Protein AF-A0A7S1TR08-F1 (afdb_monomer_lite)

Radius of gyration: 14.78 Å; chains: 1; bounding box: 33×28×39 Å

Structure (mmCIF, N/CA/C/O backbone):
data_AF-A0A7S1TR08-F1
#
_entry.id   AF-A0A7S1TR08-F1
#
loop_
_atom_site.group_PDB
_atom_site.id
_atom_site.type_symbol
_atom_site.label_atom_id
_atom_site.label_alt_id
_atom_site.label_comp_id
_atom_site.label_asym_id
_atom_site.label_entity_id
_atom_site.label_seq_id
_atom_site.pdbx_PDB_ins_code
_atom_site.Cartn_x
_atom_site.Cartn_y
_atom_site.Cartn_z
_atom_site.occupancy
_atom_site.B_iso_or_equiv
_atom_site.auth_seq_id
_atom_site.auth_comp_id
_atom_site.auth_asym_id
_atom_site.auth_atom_id
_atom_site.pdbx_PDB_model_num
ATOM 1 N N . GLY A 1 1 ? 1.581 9.665 18.193 1.00 30.38 1 GLY A N 1
ATOM 2 C CA . GLY A 1 1 ? 1.356 8.959 16.922 1.00 30.38 1 GLY A CA 1
ATOM 3 C C . GLY A 1 1 ? 2.117 7.663 16.991 1.00 30.38 1 GLY A C 1
ATOM 4 O O . GLY A 1 1 ? 3.306 7.713 17.269 1.00 30.38 1 GLY A O 1
ATOM 5 N N . GLY A 1 2 ? 1.433 6.528 16.864 1.00 30.41 2 GLY A N 1
ATOM 6 C CA . GLY A 1 2 ? 2.099 5.229 16.783 1.00 30.41 2 GLY A CA 1
ATOM 7 C C . GLY A 1 2 ? 2.650 5.045 15.376 1.00 30.41 2 GLY A C 1
ATOM 8 O O . GLY A 1 2 ? 1.919 5.237 14.407 1.00 30.41 2 GLY A O 1
ATOM 9 N N . VAL A 1 3 ? 3.934 4.728 15.264 1.00 36.19 3 VAL A N 1
ATOM 10 C CA . VAL A 1 3 ? 4.513 4.256 14.006 1.00 36.19 3 VAL A CA 1
ATOM 11 C C . VAL A 1 3 ? 4.078 2.802 13.859 1.00 36.19 3 VAL A C 1
ATOM 13 O O . VAL A 1 3 ? 4.454 1.971 14.681 1.00 36.19 3 VAL A O 1
ATOM 16 N N . VAL A 1 4 ? 3.268 2.491 12.845 1.00 42.75 4 VAL A N 1
ATOM 17 C CA . VAL A 1 4 ? 3.066 1.098 12.422 1.00 42.75 4 VAL A CA 1
ATOM 18 C C . VAL A 1 4 ? 4.308 0.723 11.621 1.00 42.75 4 VAL A C 1
ATOM 20 O O . VAL A 1 4 ? 4.406 1.008 10.431 1.00 42.75 4 VAL A O 1
ATOM 23 N N . GLY A 1 5 ? 5.316 0.216 12.325 1.00 46.94 5 GLY A N 1
ATOM 24 C CA . GLY A 1 5 ? 6.513 -0.352 11.722 1.00 46.94 5 GLY A CA 1
ATOM 25 C C . GLY A 1 5 ? 6.286 -1.831 11.456 1.00 46.94 5 GLY A C 1
ATOM 26 O O . GLY A 1 5 ? 5.708 -2.527 12.288 1.00 46.94 5 GLY A O 1
ATOM 27 N N . VAL A 1 6 ? 6.758 -2.322 10.313 1.00 53.38 6 VAL A N 1
ATOM 28 C CA . VAL A 1 6 ? 6.880 -3.765 10.114 1.00 53.38 6 VAL A CA 1
ATOM 29 C C . VAL A 1 6 ? 7.855 -4.293 11.166 1.00 53.38 6 VAL A C 1
ATOM 31 O O . VAL A 1 6 ? 8.961 -3.762 11.286 1.00 53.38 6 VAL A O 1
ATOM 34 N N . SER A 1 7 ? 7.457 -5.302 11.946 1.00 53.59 7 SER A N 1
ATOM 35 C CA . SER A 1 7 ? 8.355 -5.876 12.949 1.00 53.59 7 SER A CA 1
ATOM 36 C C . SER A 1 7 ? 9.585 -6.493 12.277 1.00 53.59 7 SER A C 1
ATOM 38 O O . SER A 1 7 ? 9.507 -7.065 11.186 1.00 53.59 7 SER A O 1
ATOM 40 N N . GLU A 1 8 ? 10.737 -6.394 12.936 1.00 55.00 8 GLU A N 1
ATOM 41 C CA . GLU A 1 8 ? 11.998 -6.946 12.429 1.00 55.00 8 GLU A CA 1
ATOM 42 C C . GLU A 1 8 ? 11.898 -8.458 12.170 1.00 55.00 8 GLU A C 1
ATOM 44 O O . GLU A 1 8 ? 12.449 -8.969 11.203 1.00 55.00 8 GLU A O 1
ATOM 49 N N . GLU A 1 9 ? 11.077 -9.157 12.952 1.00 59.41 9 GLU A N 1
ATOM 50 C CA . GLU A 1 9 ? 10.738 -10.568 12.762 1.00 59.41 9 GLU A CA 1
ATOM 51 C C . GLU A 1 9 ? 10.038 -10.837 11.416 1.00 59.41 9 GLU A C 1
ATOM 53 O O . GLU A 1 9 ? 10.361 -11.797 10.716 1.00 59.41 9 GLU A O 1
ATOM 58 N N . VAL A 1 10 ? 9.112 -9.970 10.997 1.00 56.81 10 VAL A N 1
ATOM 59 C CA . VAL A 1 10 ? 8.424 -10.096 9.703 1.00 56.81 10 VAL A CA 1
ATOM 60 C C . VAL A 1 10 ? 9.388 -9.826 8.543 1.00 56.81 10 VAL A C 1
ATOM 62 O O . VAL A 1 10 ? 9.324 -10.531 7.532 1.00 56.81 10 VAL A O 1
ATOM 65 N N . ILE A 1 11 ? 10.325 -8.884 8.708 1.00 59.69 11 ILE A N 1
ATOM 66 C CA . ILE A 1 11 ? 11.425 -8.642 7.757 1.00 59.69 11 ILE A CA 1
ATOM 67 C C . ILE A 1 11 ? 12.321 -9.886 7.649 1.00 59.69 11 ILE A C 1
ATOM 69 O O . ILE A 1 11 ? 12.546 -10.396 6.550 1.00 59.69 11 ILE A O 1
ATOM 73 N N . GLN A 1 12 ? 12.787 -10.408 8.783 1.00 60.34 12 GLN A N 1
ATOM 74 C CA . GLN A 1 12 ? 13.739 -11.520 8.851 1.00 60.34 12 GLN A CA 1
ATOM 75 C C . GLN A 1 12 ? 13.128 -12.868 8.439 1.00 60.34 12 GLN A C 1
ATOM 77 O O . GLN A 1 12 ? 13.831 -13.725 7.913 1.00 60.34 12 GLN A O 1
ATOM 82 N N . SER A 1 13 ? 11.814 -13.054 8.603 1.00 68.31 13 SER A N 1
ATOM 83 C CA . SER A 1 13 ? 11.115 -14.291 8.221 1.00 68.31 13 SER A CA 1
ATOM 84 C C . SER A 1 13 ? 11.011 -14.526 6.707 1.00 68.31 13 SER A C 1
ATOM 86 O O . SER A 1 13 ? 10.530 -15.576 6.283 1.00 68.31 13 SER A O 1
ATOM 88 N N . GLY A 1 14 ? 11.370 -13.541 5.874 1.00 73.69 14 GLY A N 1
ATOM 89 C CA . GLY A 1 14 ? 11.192 -13.604 4.419 1.00 73.69 14 GLY A CA 1
ATOM 90 C C . GLY A 1 14 ? 9.728 -13.542 3.958 1.00 73.69 14 GLY A C 1
ATOM 91 O O . GLY A 1 14 ? 9.461 -13.545 2.756 1.00 73.69 14 GLY A O 1
ATOM 92 N N . ARG A 1 15 ? 8.765 -13.431 4.883 1.00 76.94 15 ARG A N 1
ATOM 93 C CA . ARG A 1 15 ? 7.327 -13.420 4.580 1.00 76.94 15 ARG A CA 1
ATOM 94 C C . ARG A 1 15 ? 6.923 -12.227 3.717 1.00 76.94 15 ARG A C 1
ATOM 96 O O . ARG A 1 15 ? 6.150 -12.398 2.781 1.00 76.94 15 ARG A O 1
ATOM 103 N N . MET A 1 16 ? 7.518 -11.056 3.952 1.00 74.06 16 MET A N 1
ATOM 104 C CA . MET A 1 16 ? 7.323 -9.899 3.071 1.00 74.06 16 MET A CA 1
ATOM 105 C C . MET A 1 16 ? 7.827 -10.129 1.651 1.00 74.06 16 MET A C 1
ATOM 107 O O . MET A 1 16 ? 7.174 -9.711 0.700 1.00 74.06 16 MET A O 1
ATOM 111 N N . ARG A 1 17 ? 8.965 -10.816 1.489 1.00 78.12 17 ARG A N 1
ATOM 112 C CA . ARG A 1 17 ? 9.488 -11.154 0.161 1.00 78.12 17 ARG A CA 1
ATOM 113 C C . ARG A 1 17 ? 8.518 -12.074 -0.575 1.00 78.12 17 ARG A C 1
ATOM 115 O O . ARG A 1 17 ? 8.253 -11.850 -1.750 1.00 78.12 17 ARG A O 1
ATOM 122 N N . GLN A 1 18 ? 7.959 -13.065 0.118 1.00 80.62 18 GLN A N 1
ATOM 123 C CA . GLN A 1 18 ? 6.963 -13.965 -0.460 1.00 80.62 18 GLN A CA 1
ATOM 124 C C . GLN A 1 18 ? 5.687 -13.213 -0.868 1.00 80.62 18 GLN A C 1
ATOM 126 O O . GLN A 1 18 ? 5.263 -13.319 -2.015 1.00 80.62 18 GLN A O 1
ATOM 131 N N . TRP A 1 19 ? 5.137 -12.381 0.022 1.00 81.56 19 TRP A N 1
ATOM 132 C CA . TRP A 1 19 ? 3.980 -11.528 -0.267 1.00 81.56 19 TRP A CA 1
ATOM 133 C C . TRP A 1 19 ? 4.201 -10.611 -1.470 1.00 81.56 19 TRP A C 1
ATOM 135 O O . TRP A 1 19 ? 3.336 -10.509 -2.339 1.00 81.56 19 TRP A O 1
ATOM 145 N N . PHE A 1 20 ? 5.379 -9.993 -1.563 1.00 77.56 20 PHE A N 1
ATOM 146 C CA . PHE A 1 20 ? 5.752 -9.178 -2.713 1.00 77.56 20 PHE A CA 1
ATOM 147 C C . PHE A 1 20 ? 5.786 -9.999 -4.008 1.00 77.56 20 PHE A C 1
ATOM 149 O O . PHE A 1 20 ? 5.160 -9.609 -4.992 1.00 77.56 20 PHE A O 1
ATOM 156 N N . ILE A 1 21 ? 6.465 -11.152 -4.009 1.00 79.94 21 ILE A N 1
ATOM 157 C CA . ILE A 1 21 ? 6.554 -12.035 -5.183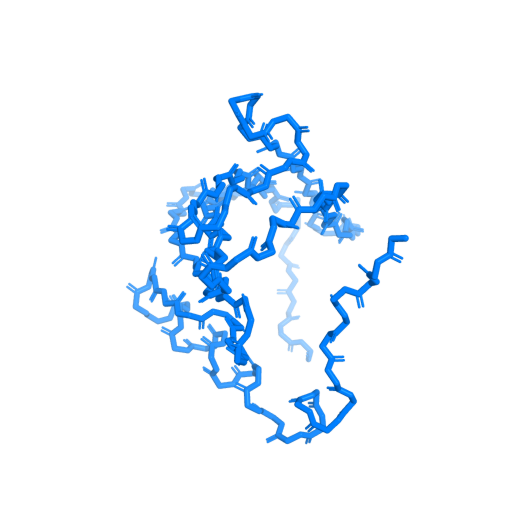 1.00 79.94 21 ILE A CA 1
ATOM 158 C C . ILE A 1 21 ? 5.158 -12.465 -5.648 1.00 79.94 21 ILE A C 1
ATOM 160 O O . ILE A 1 21 ? 4.869 -12.424 -6.846 1.00 79.94 21 ILE A O 1
ATOM 164 N N . ASP A 1 22 ? 4.289 -12.853 -4.718 1.00 84.81 22 ASP A N 1
ATOM 165 C CA . ASP A 1 22 ? 2.929 -13.289 -5.030 1.00 84.81 22 ASP A CA 1
ATOM 166 C C . ASP A 1 22 ? 2.091 -12.133 -5.590 1.00 84.81 22 ASP A C 1
ATOM 168 O O . ASP A 1 22 ? 1.427 -12.291 -6.618 1.00 84.81 22 ASP A O 1
ATOM 172 N N . ALA A 1 23 ? 2.193 -10.941 -4.992 1.00 82.06 23 ALA A N 1
ATOM 173 C CA . ALA A 1 23 ? 1.505 -9.746 -5.466 1.00 82.06 23 ALA A CA 1
ATOM 174 C C . ALA A 1 23 ? 1.985 -9.293 -6.855 1.00 82.06 23 ALA A C 1
ATOM 176 O O . ALA A 1 23 ? 1.180 -8.793 -7.645 1.00 82.06 23 ALA A O 1
ATOM 177 N N . VAL A 1 24 ? 3.277 -9.449 -7.168 1.00 76.94 24 VAL A N 1
ATOM 178 C CA . VAL A 1 24 ? 3.850 -9.169 -8.498 1.00 76.94 24 VAL A CA 1
ATOM 179 C C . VAL A 1 24 ? 3.335 -10.163 -9.525 1.00 76.94 24 VAL A C 1
ATOM 181 O O . VAL A 1 24 ? 2.805 -9.746 -10.554 1.00 76.94 24 VAL A O 1
ATOM 184 N N . LYS A 1 25 ? 3.403 -11.465 -9.231 1.00 82.00 25 LYS A N 1
ATOM 185 C CA . LYS A 1 25 ? 2.925 -12.516 -10.142 1.00 82.00 25 LYS A CA 1
ATOM 186 C C . LYS A 1 25 ? 1.438 -12.388 -10.462 1.00 82.00 25 LYS A C 1
ATOM 188 O O . LYS A 1 25 ? 1.043 -12.589 -11.606 1.00 82.00 25 LYS A O 1
ATOM 193 N N . ALA A 1 26 ? 0.618 -12.059 -9.467 1.00 85.12 26 ALA A N 1
ATOM 194 C CA . ALA A 1 26 ? -0.826 -11.932 -9.637 1.00 85.12 26 ALA A CA 1
ATOM 195 C C . ALA A 1 26 ? -1.274 -10.536 -10.116 1.00 85.12 26 ALA A C 1
ATOM 197 O O . ALA A 1 26 ? -2.453 -10.339 -10.410 1.00 85.12 26 ALA A O 1
ATOM 198 N N . GLY A 1 27 ? -0.376 -9.543 -10.154 1.00 82.56 27 GLY A N 1
ATOM 199 C CA . GLY A 1 27 ? -0.725 -8.136 -10.397 1.00 82.56 27 GLY A CA 1
ATOM 200 C C . GLY A 1 27 ? -1.547 -7.489 -9.269 1.00 82.56 27 GLY A C 1
ATOM 201 O O . GLY A 1 27 ? -1.924 -6.317 -9.354 1.00 82.56 27 GLY A O 1
ATOM 202 N N . THR A 1 28 ? -1.832 -8.226 -8.195 1.00 90.88 28 THR A N 1
ATOM 203 C CA . THR A 1 28 ? -2.477 -7.746 -6.975 1.00 90.88 28 THR A CA 1
ATOM 204 C C . THR A 1 28 ? -2.194 -8.696 -5.813 1.00 90.88 28 THR A C 1
ATOM 206 O O . THR A 1 28 ? -1.995 -9.886 -6.028 1.00 90.88 28 THR A O 1
ATOM 209 N N . GLY A 1 29 ? -2.194 -8.198 -4.580 1.00 89.69 29 GLY A N 1
ATOM 210 C CA . GLY A 1 29 ? -2.045 -9.043 -3.398 1.00 89.69 29 GLY A CA 1
ATOM 211 C C . GLY A 1 29 ? -1.823 -8.247 -2.121 1.00 89.69 29 GLY A C 1
ATOM 212 O O . GLY A 1 29 ? -1.657 -7.028 -2.155 1.00 89.69 29 GLY A O 1
ATOM 213 N N . THR A 1 30 ? -1.822 -8.942 -0.990 1.00 89.69 30 THR A N 1
ATOM 214 C CA . THR A 1 30 ? -1.421 -8.374 0.300 1.00 89.69 30 THR A CA 1
ATOM 215 C C . THR A 1 30 ? 0.092 -8.178 0.308 1.00 89.69 30 THR A C 1
ATOM 217 O O . THR A 1 30 ? 0.825 -9.114 0.017 1.00 89.69 30 THR A O 1
ATOM 220 N N . LEU A 1 31 ? 0.554 -6.970 0.632 1.00 86.69 31 LEU A N 1
ATOM 221 C CA . LEU A 1 31 ? 1.971 -6.665 0.861 1.00 86.69 31 LEU A CA 1
ATOM 222 C C . LEU A 1 31 ? 2.340 -6.736 2.344 1.00 86.69 31 LEU A C 1
ATOM 224 O O . LEU A 1 31 ? 3.489 -7.003 2.687 1.00 86.69 31 LEU A O 1
ATOM 228 N N . TYR A 1 32 ? 1.368 -6.472 3.214 1.00 87.69 32 TYR A N 1
ATOM 229 C CA . TYR A 1 32 ? 1.524 -6.499 4.660 1.00 87.69 32 TYR A CA 1
ATOM 230 C C . TYR A 1 32 ? 0.171 -6.734 5.320 1.00 87.69 32 TYR A C 1
ATOM 232 O O . TYR A 1 32 ? -0.829 -6.158 4.893 1.00 87.69 32 TYR A O 1
ATOM 240 N N . GLU A 1 33 ? 0.138 -7.531 6.378 1.00 88.56 33 GLU A N 1
ATOM 241 C CA . GLU A 1 33 ? -1.033 -7.663 7.236 1.00 88.56 33 GLU A CA 1
ATOM 242 C C . GLU A 1 33 ? -0.596 -8.022 8.655 1.00 88.56 33 GLU A C 1
ATOM 244 O O . GLU A 1 33 ? 0.202 -8.941 8.856 1.00 88.56 33 GLU A O 1
ATOM 249 N N . ASP A 1 34 ? -1.131 -7.291 9.628 1.00 84.94 34 ASP A N 1
ATOM 250 C CA . ASP A 1 34 ? -1.075 -7.627 11.047 1.00 84.94 34 ASP A CA 1
ATOM 251 C C . ASP A 1 34 ? -2.487 -7.578 11.668 1.00 84.94 34 ASP A C 1
ATOM 253 O O . ASP A 1 34 ? -3.492 -7.500 10.964 1.00 84.94 34 ASP A O 1
ATOM 257 N N . GLY A 1 35 ? -2.591 -7.643 12.999 1.00 86.00 35 GLY A N 1
ATOM 258 C CA . GLY A 1 35 ? -3.880 -7.588 13.702 1.00 86.00 35 GLY A CA 1
ATOM 259 C C . GLY A 1 35 ? -4.623 -6.242 13.623 1.00 86.00 35 GLY A C 1
ATOM 260 O O . GLY A 1 35 ? -5.780 -6.169 14.036 1.00 86.00 35 GLY A O 1
ATOM 261 N N . HIS A 1 36 ? -3.993 -5.185 13.108 1.00 88.00 36 HIS A N 1
ATOM 262 C CA . HIS A 1 36 ? -4.488 -3.807 13.119 1.00 88.00 36 HIS A CA 1
ATOM 263 C C . HIS A 1 36 ? -4.573 -3.177 11.723 1.00 88.00 36 HIS A C 1
ATOM 265 O O . HIS A 1 36 ? -5.460 -2.358 11.480 1.00 88.00 36 HIS A O 1
ATOM 271 N N . VAL A 1 37 ? -3.687 -3.536 10.796 1.00 89.56 37 VAL A N 1
ATOM 272 C CA . VAL A 1 37 ? -3.559 -2.929 9.471 1.00 89.56 37 VAL A CA 1
ATOM 273 C C . VAL A 1 37 ? -3.315 -4.002 8.418 1.00 89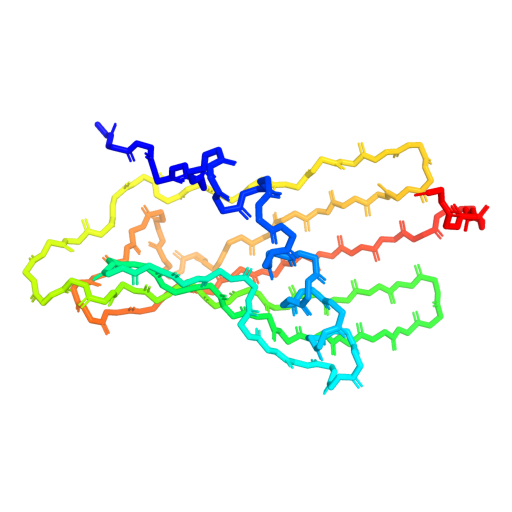.56 37 VAL A C 1
ATOM 275 O O . VAL A 1 37 ? -2.474 -4.879 8.588 1.00 89.56 37 VAL A O 1
ATOM 278 N N . ALA A 1 38 ? -3.996 -3.875 7.280 1.00 91.69 38 ALA A N 1
ATOM 279 C CA . ALA A 1 38 ? -3.654 -4.600 6.061 1.00 91.69 38 ALA A CA 1
ATOM 280 C C . ALA A 1 38 ? -3.317 -3.614 4.940 1.00 91.69 38 ALA A C 1
ATOM 282 O O . ALA A 1 38 ? -4.036 -2.638 4.723 1.00 91.69 38 ALA A O 1
ATOM 283 N N . VAL A 1 39 ? -2.244 -3.886 4.205 1.00 91.31 39 VAL A N 1
ATOM 284 C CA . VAL A 1 39 ? -1.837 -3.148 3.010 1.00 91.31 39 VAL A CA 1
ATOM 285 C C . VAL A 1 39 ? -1.911 -4.091 1.825 1.00 91.31 39 VAL A C 1
ATOM 287 O O . VAL A 1 39 ? -1.199 -5.093 1.763 1.00 91.31 39 VAL A O 1
ATOM 290 N N . LEU A 1 40 ? -2.763 -3.754 0.865 1.00 92.50 40 LEU A N 1
ATOM 291 C CA . LEU A 1 40 ? -2.895 -4.482 -0.388 1.00 92.50 40 LEU A CA 1
ATOM 292 C C . LEU A 1 40 ? -2.366 -3.628 -1.530 1.00 92.50 40 LEU A C 1
ATOM 294 O O . LEU A 1 40 ? -2.532 -2.410 -1.526 1.00 92.50 40 LEU A O 1
ATOM 298 N N . ALA A 1 41 ? -1.775 -4.270 -2.526 1.00 91.12 41 ALA A N 1
ATOM 299 C CA . ALA A 1 41 ? -1.365 -3.636 -3.760 1.00 91.12 41 ALA A CA 1
ATOM 300 C C . ALA A 1 41 ? -2.173 -4.155 -4.945 1.00 91.12 41 ALA A 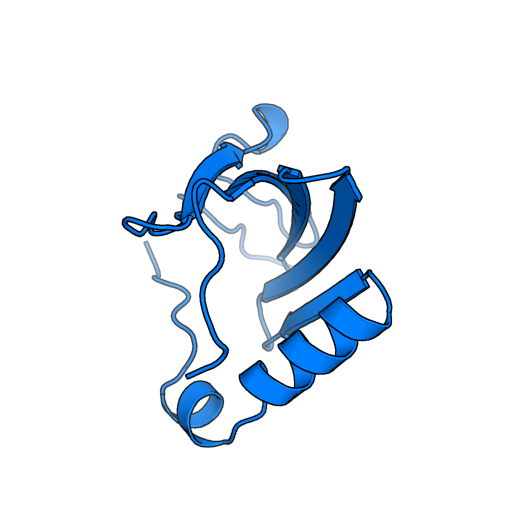C 1
ATOM 302 O O . ALA A 1 41 ? -2.541 -5.329 -5.020 1.00 91.12 41 ALA A O 1
ATOM 303 N N . LYS A 1 42 ? -2.402 -3.273 -5.912 1.00 91.62 42 LYS A N 1
ATOM 304 C CA . LYS A 1 42 ? -2.801 -3.616 -7.275 1.00 91.62 42 LYS A CA 1
ATOM 305 C C . LYS A 1 42 ? -1.920 -2.837 -8.233 1.00 91.62 42 LYS A C 1
ATOM 307 O O . LYS A 1 42 ? -1.786 -1.628 -8.083 1.00 91.62 42 LYS A O 1
ATOM 312 N N . GLN A 1 43 ? -1.338 -3.513 -9.207 1.00 88.94 43 GLN A N 1
ATOM 313 C CA . GLN A 1 43 ? -0.299 -2.946 -10.059 1.00 88.94 43 GLN A CA 1
ATOM 314 C C . GLN A 1 43 ? -0.709 -3.020 -11.524 1.00 88.94 43 GLN A C 1
ATOM 316 O O . GLN A 1 43 ? -1.367 -3.963 -11.961 1.00 88.94 43 GLN A O 1
ATOM 321 N N . ALA A 1 44 ? -0.314 -2.003 -12.276 1.00 87.75 44 ALA A N 1
ATOM 322 C CA . ALA A 1 44 ? -0.423 -1.960 -13.721 1.00 87.75 44 ALA A CA 1
ATOM 323 C C . ALA A 1 44 ? 0.890 -1.427 -14.293 1.00 87.75 44 ALA A C 1
ATOM 325 O O . ALA A 1 44 ? 1.442 -0.456 -13.777 1.00 87.75 44 ALA A O 1
ATOM 326 N N . PHE A 1 45 ? 1.367 -2.055 -15.363 1.00 87.38 45 PHE A N 1
ATOM 327 C CA . PHE A 1 45 ? 2.627 -1.719 -16.019 1.00 87.38 45 PHE A CA 1
ATOM 328 C C . PHE A 1 45 ? 2.354 -1.288 -17.458 1.00 87.38 45 PHE A C 1
ATOM 330 O O . PHE A 1 45 ? 1.538 -1.898 -18.150 1.00 87.38 45 PHE A O 1
ATOM 337 N N . GLN A 1 46 ? 3.043 -0.246 -17.914 1.00 89.12 46 GLN A N 1
ATOM 338 C CA . GLN A 1 46 ? 3.000 0.221 -19.293 1.00 89.12 46 GLN A CA 1
ATOM 339 C C . GLN A 1 46 ? 4.372 0.768 -19.692 1.00 89.12 46 GLN A C 1
ATOM 341 O O . GLN A 1 46 ? 4.784 1.834 -19.238 1.00 89.12 46 GLN A O 1
ATOM 346 N N . ALA A 1 47 ? 5.060 0.053 -20.588 1.00 89.12 47 ALA A N 1
ATOM 347 C CA . ALA A 1 47 ? 6.424 0.375 -21.006 1.00 89.12 47 ALA A CA 1
ATOM 348 C C . ALA A 1 47 ? 7.356 0.565 -19.790 1.00 89.12 47 ALA A C 1
ATOM 350 O O . ALA A 1 47 ? 7.464 -0.330 -18.960 1.00 89.12 47 ALA A O 1
ATOM 351 N N . HIS A 1 48 ? 8.001 1.726 -19.673 1.00 88.38 48 HIS A N 1
ATOM 352 C CA . HIS A 1 48 ? 8.908 2.077 -18.578 1.00 88.38 48 HIS A CA 1
ATOM 353 C C . HIS A 1 48 ? 8.185 2.682 -17.359 1.00 88.38 48 HIS A C 1
ATOM 355 O O . HIS A 1 48 ? 8.829 3.254 -16.484 1.00 88.38 48 HIS A O 1
ATOM 361 N N . LYS A 1 49 ? 6.849 2.598 -17.293 1.00 89.69 49 LYS A N 1
ATOM 362 C CA . LYS A 1 49 ? 6.041 3.160 -16.203 1.00 89.69 49 LYS A CA 1
ATOM 363 C C . LYS A 1 49 ? 5.247 2.076 -15.490 1.00 89.69 49 LYS A C 1
ATOM 365 O O . LYS A 1 49 ? 4.722 1.158 -16.122 1.00 89.69 49 LYS A O 1
ATOM 370 N N . ALA A 1 50 ? 5.100 2.218 -14.179 1.00 89.06 50 ALA A N 1
ATOM 371 C CA . ALA A 1 50 ? 4.170 1.428 -13.387 1.00 89.06 50 ALA A CA 1
ATOM 372 C C . ALA A 1 50 ? 3.281 2.334 -12.535 1.00 89.06 50 ALA A C 1
ATOM 374 O O . ALA A 1 50 ? 3.687 3.397 -12.069 1.00 89.06 50 ALA A O 1
ATOM 375 N N . GLN A 1 51 ? 2.050 1.890 -12.317 1.00 91.12 51 GLN A N 1
ATOM 376 C CA . GLN A 1 51 ? 1.138 2.479 -11.354 1.00 91.12 51 GLN A CA 1
ATOM 377 C C . GLN A 1 51 ? 0.762 1.411 -10.333 1.00 91.12 51 GLN A C 1
ATOM 379 O O . GLN A 1 51 ? 0.146 0.402 -10.680 1.00 91.12 51 GLN A O 1
ATOM 384 N N . ILE A 1 52 ? 1.083 1.664 -9.069 1.00 90.50 52 ILE A N 1
ATOM 385 C CA . ILE A 1 52 ? 0.751 0.791 -7.947 1.00 90.50 52 ILE A CA 1
ATOM 386 C C . ILE A 1 52 ? -0.318 1.490 -7.109 1.00 90.50 52 ILE A C 1
ATOM 388 O O . ILE A 1 52 ? -0.104 2.568 -6.565 1.00 90.50 52 ILE A O 1
ATOM 392 N N . MET A 1 53 ? -1.493 0.886 -7.015 1.00 92.62 53 MET A N 1
ATOM 393 C CA . MET A 1 53 ? -2.533 1.274 -6.072 1.00 92.62 53 MET A CA 1
ATOM 394 C C . MET A 1 53 ? -2.270 0.560 -4.752 1.00 92.62 53 MET A C 1
ATOM 396 O O . MET A 1 53 ? -2.296 -0.668 -4.715 1.00 92.62 53 MET A O 1
ATOM 400 N N . LEU A 1 54 ? -2.046 1.311 -3.685 1.00 92.25 54 LEU A N 1
ATOM 401 C CA . LEU A 1 54 ? -1.982 0.809 -2.321 1.00 92.25 54 LEU A CA 1
ATOM 402 C C . LEU A 1 54 ? -3.329 1.045 -1.642 1.00 92.25 54 LEU A C 1
ATOM 404 O O . LEU A 1 54 ? -3.841 2.164 -1.633 1.00 92.25 54 LEU A O 1
ATOM 408 N N . LEU A 1 55 ? -3.891 -0.006 -1.057 1.00 93.06 55 LEU A N 1
ATOM 409 C CA . LEU A 1 55 ? -5.080 0.052 -0.223 1.00 93.06 55 LEU A CA 1
ATOM 410 C C . LEU A 1 55 ? -4.674 -0.228 1.221 1.00 93.06 55 LEU A C 1
ATOM 412 O O . LEU A 1 55 ? -4.306 -1.354 1.551 1.00 93.06 55 LEU A O 1
ATOM 416 N N . VAL A 1 56 ? -4.758 0.790 2.073 1.00 92.94 56 VAL A N 1
ATOM 417 C CA . VAL A 1 56 ? -4.485 0.676 3.508 1.00 92.94 56 VAL A CA 1
ATOM 418 C C . VAL A 1 56 ? -5.807 0.501 4.232 1.00 92.94 56 VAL A C 1
ATOM 420 O O . VAL A 1 56 ? -6.635 1.411 4.254 1.00 92.94 56 VAL A O 1
ATOM 423 N N . ARG A 1 57 ? -6.020 -0.673 4.816 1.00 94.25 57 ARG A N 1
ATOM 424 C CA . ARG A 1 57 ? -7.223 -1.020 5.569 1.00 94.25 57 ARG A CA 1
ATOM 425 C C . ARG A 1 57 ? -6.922 -0.972 7.054 1.00 94.25 57 ARG A C 1
ATOM 427 O O . ARG A 1 57 ? -5.967 -1.592 7.512 1.00 94.25 57 ARG A O 1
ATOM 434 N N . ASN A 1 58 ? -7.774 -0.279 7.795 1.00 94.44 58 ASN A N 1
ATOM 435 C CA . ASN A 1 58 ? -7.770 -0.337 9.244 1.00 94.44 58 ASN A CA 1
ATOM 436 C C . ASN A 1 58 ? -8.617 -1.531 9.695 1.00 94.44 58 ASN A C 1
ATOM 438 O O . ASN A 1 58 ? -9.822 -1.575 9.442 1.00 94.44 58 ASN A O 1
ATOM 442 N N . LEU A 1 59 ? -7.991 -2.512 10.332 1.00 94.62 59 LEU A N 1
ATOM 443 C CA . LEU A 1 59 ? -8.664 -3.694 10.863 1.00 94.62 59 LEU A CA 1
ATOM 444 C C . LEU A 1 59 ? -9.184 -3.471 12.287 1.00 94.62 59 LEU A C 1
ATOM 446 O O . LEU A 1 59 ? -10.034 -4.238 12.740 1.00 94.62 59 LEU A O 1
ATOM 450 N N . ASP A 1 60 ? -8.746 -2.410 12.967 1.00 93.62 60 ASP A N 1
ATOM 451 C CA . ASP A 1 60 ? -9.224 -2.062 14.300 1.00 93.62 60 ASP A CA 1
ATOM 452 C C . ASP A 1 60 ? -10.703 -1.604 14.240 1.00 93.62 60 ASP A C 1
ATOM 454 O O . ASP A 1 60 ? -11.072 -0.758 13.409 1.00 93.62 60 ASP A O 1
ATOM 458 N N . PRO A 1 61 ? -11.592 -2.177 15.078 1.00 93.94 61 PRO A N 1
ATOM 459 C CA . PRO A 1 61 ? -12.999 -1.794 15.131 1.00 93.94 61 PRO A CA 1
ATOM 460 C C . PRO A 1 61 ? -13.269 -0.465 15.850 1.00 93.94 61 PRO A C 1
ATOM 462 O O . PRO A 1 61 ? -14.344 0.098 15.660 1.00 93.94 61 PRO A O 1
ATOM 465 N N . ALA A 1 62 ? -12.342 0.028 16.670 1.00 92.81 62 ALA A N 1
ATOM 466 C CA . ALA A 1 62 ? -12.552 1.172 17.553 1.00 92.81 62 ALA A CA 1
ATOM 467 C C . ALA A 1 62 ? -11.586 2.332 17.274 1.00 92.81 62 ALA A C 1
ATOM 469 O O . ALA A 1 62 ? -11.984 3.498 17.335 1.00 92.81 62 ALA A O 1
ATOM 470 N N . THR A 1 63 ? -10.331 2.037 16.943 1.00 91.62 63 THR A N 1
ATOM 471 C CA . THR A 1 63 ? -9.271 3.047 16.866 1.00 91.62 63 THR A CA 1
ATOM 472 C C . THR A 1 63 ? -9.031 3.485 15.422 1.00 91.62 63 THR A C 1
ATOM 474 O O . THR A 1 63 ? -8.711 2.650 14.579 1.00 91.62 63 THR A O 1
ATOM 477 N N . PRO A 1 64 ? -9.150 4.782 15.079 1.00 91.69 64 PRO A N 1
ATOM 478 C CA . PRO A 1 64 ? -8.751 5.265 13.763 1.00 91.69 64 PRO A CA 1
ATOM 479 C C . PRO A 1 64 ? -7.224 5.298 13.619 1.00 91.69 64 PRO A C 1
ATOM 481 O O . PRO A 1 64 ? -6.510 5.679 14.548 1.00 91.69 64 PRO A O 1
ATOM 484 N N . ILE A 1 65 ? -6.731 5.039 12.410 1.00 90.88 65 ILE A N 1
ATOM 485 C CA . ILE A 1 65 ? -5.357 5.396 12.038 1.00 90.88 65 ILE A CA 1
ATOM 486 C C . ILE A 1 65 ? -5.326 6.910 11.837 1.00 90.88 65 ILE A C 1
ATOM 488 O O . ILE A 1 65 ? -6.167 7.463 11.128 1.00 90.88 65 ILE A O 1
ATOM 492 N N . THR A 1 66 ? -4.367 7.589 12.457 1.00 90.12 66 THR A N 1
ATOM 493 C CA . THR A 1 66 ? -4.168 9.040 12.331 1.00 90.12 66 THR A CA 1
ATOM 494 C C . THR A 1 66 ? -2.735 9.326 11.915 1.00 90.12 66 THR A C 1
ATOM 496 O O . THR A 1 66 ? -1.828 8.580 12.279 1.00 90.12 66 THR A O 1
ATOM 499 N N . ASN A 1 67 ? -2.528 10.420 11.180 1.00 87.62 67 ASN A N 1
ATOM 500 C CA . ASN A 1 67 ? -1.234 10.784 10.596 1.00 87.62 67 ASN A CA 1
ATOM 501 C C . ASN A 1 67 ? -0.677 9.695 9.662 1.00 87.62 67 ASN A C 1
ATOM 503 O O . ASN A 1 67 ? 0.521 9.420 9.667 1.00 87.62 67 ASN A O 1
ATOM 507 N N . LEU A 1 68 ? -1.554 9.058 8.877 1.00 86.88 68 LEU A N 1
ATOM 508 C CA . LEU A 1 68 ? -1.152 8.137 7.822 1.00 86.88 68 LEU A CA 1
ATOM 509 C C . LEU A 1 68 ? -0.232 8.877 6.850 1.00 86.88 68 LEU A C 1
ATOM 511 O O . LEU A 1 68 ? -0.658 9.808 6.165 1.00 86.88 68 LEU A O 1
ATOM 515 N N . ASN A 1 69 ? 1.011 8.420 6.787 1.00 86.12 69 ASN A N 1
ATOM 516 C CA . ASN A 1 69 ? 2.007 8.881 5.842 1.00 86.12 69 ASN A CA 1
ATOM 517 C C . ASN A 1 69 ? 2.514 7.677 5.052 1.00 86.12 69 ASN A C 1
ATOM 519 O O . ASN A 1 69 ? 2.820 6.638 5.634 1.00 86.12 69 ASN A O 1
ATOM 523 N N . ILE A 1 70 ? 2.588 7.820 3.734 1.00 84.94 70 ILE A N 1
ATOM 524 C CA . ILE A 1 70 ? 3.086 6.784 2.835 1.00 84.94 70 ILE A CA 1
ATOM 525 C C . ILE A 1 70 ? 4.219 7.411 2.045 1.00 84.94 70 ILE A C 1
ATOM 527 O O . ILE A 1 70 ? 4.029 8.410 1.353 1.00 84.94 70 ILE A O 1
ATOM 531 N N . THR A 1 71 ? 5.397 6.818 2.162 1.00 83.81 71 THR A N 1
ATOM 532 C CA . THR A 1 71 ? 6.603 7.263 1.476 1.00 83.81 71 THR A CA 1
ATOM 533 C C . THR A 1 71 ? 7.120 6.138 0.591 1.00 83.81 71 THR A C 1
ATOM 535 O O . THR A 1 71 ? 6.973 4.958 0.904 1.00 83.81 71 THR A O 1
ATOM 538 N N . ALA A 1 72 ? 7.714 6.512 -0.536 1.00 81.31 72 ALA A N 1
ATOM 539 C CA . ALA A 1 72 ? 8.447 5.608 -1.408 1.00 81.31 72 ALA A CA 1
ATOM 540 C C . ALA A 1 72 ? 9.813 6.241 -1.672 1.00 81.31 72 ALA A C 1
ATOM 542 O O . ALA A 1 72 ? 9.892 7.435 -1.963 1.00 81.31 72 ALA A O 1
ATOM 543 N N . ALA A 1 73 ? 10.879 5.464 -1.508 1.00 79.81 73 ALA A N 1
ATOM 544 C CA . ALA A 1 73 ? 12.244 5.952 -1.647 1.00 79.81 73 ALA A CA 1
ATOM 545 C C . ALA A 1 73 ? 12.719 5.792 -3.093 1.00 79.81 73 ALA A C 1
ATOM 547 O O . ALA A 1 73 ? 13.012 4.677 -3.511 1.00 79.81 73 ALA A O 1
ATOM 548 N N . SER A 1 74 ? 12.783 6.886 -3.852 1.00 81.62 74 SER A N 1
ATOM 549 C CA . SER A 1 74 ? 13.360 6.868 -5.202 1.00 81.62 74 SER A CA 1
ATOM 550 C C . SER A 1 74 ? 14.837 6.466 -5.168 1.00 81.62 74 SER A C 1
ATOM 552 O O . SER A 1 74 ? 15.566 6.853 -4.252 1.00 81.62 74 SER A O 1
ATOM 554 N N . THR A 1 75 ? 15.279 5.738 -6.189 1.00 81.19 75 THR A N 1
ATOM 555 C CA . THR A 1 75 ? 16.698 5.447 -6.450 1.00 81.19 75 THR A CA 1
ATOM 556 C C . THR A 1 75 ? 17.156 6.188 -7.709 1.00 81.19 75 THR A C 1
ATOM 558 O O . THR A 1 75 ? 16.387 6.958 -8.288 1.00 81.19 75 THR A O 1
ATOM 561 N N . ALA A 1 76 ? 18.412 6.000 -8.127 1.00 79.69 76 ALA A N 1
ATOM 562 C CA . ALA A 1 76 ? 18.906 6.587 -9.374 1.00 79.69 76 ALA A CA 1
ATOM 563 C C . ALA A 1 76 ? 18.189 6.003 -10.610 1.00 79.69 76 ALA A C 1
ATOM 565 O O . ALA A 1 76 ? 17.991 6.699 -11.600 1.00 79.69 76 ALA A O 1
ATOM 566 N N . GLU A 1 77 ? 17.755 4.746 -10.521 1.00 82.75 77 GLU A N 1
ATOM 567 C CA . GLU A 1 77 ? 17.151 3.960 -11.600 1.00 82.75 77 GLU A CA 1
ATOM 568 C C . GLU A 1 77 ? 15.613 4.022 -11.584 1.00 82.75 77 GLU A C 1
ATOM 570 O O . GLU A 1 77 ? 14.965 3.903 -12.628 1.00 82.75 77 GLU A O 1
ATOM 575 N N . LEU A 1 78 ? 15.023 4.223 -10.399 1.00 82.88 78 LEU A N 1
ATOM 576 C CA . LEU A 1 78 ? 13.581 4.229 -10.163 1.00 82.88 78 LEU A CA 1
ATOM 577 C C . LEU A 1 78 ? 13.123 5.547 -9.540 1.00 82.88 78 LEU A C 1
ATOM 579 O O . LEU A 1 78 ? 13.282 5.786 -8.339 1.00 82.88 78 LEU A O 1
ATOM 583 N N . ALA A 1 79 ? 12.455 6.373 -10.342 1.00 85.56 79 ALA A N 1
ATOM 584 C CA . ALA A 1 79 ? 11.757 7.545 -9.841 1.00 85.56 79 ALA A CA 1
ATOM 585 C C . ALA A 1 79 ? 10.374 7.132 -9.321 1.00 85.56 79 ALA A C 1
ATOM 587 O O . ALA A 1 79 ? 9.550 6.604 -10.070 1.00 85.56 79 ALA A O 1
ATOM 588 N N . MET A 1 80 ? 10.105 7.384 -8.038 1.00 85.44 80 MET A N 1
ATOM 589 C CA . MET A 1 80 ? 8.820 7.080 -7.412 1.00 85.44 80 MET A CA 1
ATOM 590 C C . MET A 1 80 ? 8.139 8.340 -6.884 1.00 85.44 80 MET A C 1
ATOM 592 O O . MET A 1 80 ? 8.748 9.175 -6.218 1.00 85.44 80 M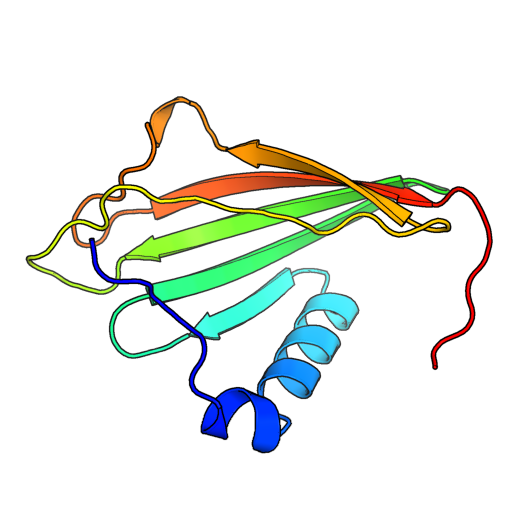ET A O 1
ATOM 596 N N . GLN A 1 81 ? 6.841 8.454 -7.148 1.00 88.38 81 GLN A N 1
ATOM 597 C CA . GLN A 1 81 ? 5.990 9.509 -6.613 1.00 88.38 81 GLN A CA 1
ATOM 598 C C . GLN A 1 81 ? 4.774 8.893 -5.929 1.00 88.38 81 GLN A C 1
ATOM 600 O O . GLN A 1 81 ? 4.029 8.131 -6.542 1.00 88.38 81 GLN A O 1
ATOM 605 N N . VAL A 1 82 ? 4.536 9.263 -4.672 1.00 86.62 82 VAL A N 1
ATOM 606 C CA . VAL A 1 82 ? 3.352 8.835 -3.918 1.00 86.62 82 VAL A CA 1
ATOM 607 C C . VAL A 1 82 ? 2.297 9.936 -3.934 1.00 86.62 82 VAL A C 1
ATOM 609 O O . VAL A 1 82 ? 2.588 11.101 -3.677 1.00 86.62 82 VAL A O 1
ATOM 612 N N . GLN A 1 83 ? 1.056 9.553 -4.207 1.00 88.62 83 GLN A N 1
ATOM 613 C CA . GLN A 1 83 ? -0.124 10.404 -4.151 1.00 88.62 83 GLN A CA 1
ATOM 614 C C . GLN A 1 83 ? -1.157 9.729 -3.251 1.00 88.62 83 GLN A C 1
ATOM 616 O O . GLN A 1 83 ? -1.783 8.742 -3.640 1.00 88.62 83 GLN A O 1
ATOM 621 N N . LEU A 1 84 ? -1.321 10.233 -2.030 1.00 85.44 84 LEU A N 1
ATOM 622 C CA . LEU A 1 84 ? -2.394 9.790 -1.142 1.00 85.44 84 LEU A CA 1
ATOM 623 C C . LEU A 1 84 ? -3.726 10.368 -1.632 1.00 85.44 84 LEU A C 1
ATOM 625 O O . LEU A 1 84 ? -3.784 11.539 -2.008 1.00 85.44 84 LEU A O 1
ATOM 629 N N . ASP A 1 85 ? -4.793 9.570 -1.603 1.00 84.62 85 ASP A N 1
ATOM 630 C CA . ASP A 1 85 ? -6.137 10.057 -1.904 1.00 84.62 85 ASP A CA 1
ATOM 631 C C . ASP A 1 85 ? -6.497 11.189 -0.921 1.00 84.62 85 ASP A C 1
ATOM 633 O O . ASP A 1 85 ? -6.489 10.949 0.297 1.00 84.62 85 ASP A O 1
ATOM 637 N N . PRO A 1 86 ? -6.819 12.405 -1.413 1.00 77.38 86 PRO A N 1
ATOM 638 C CA . PRO A 1 86 ? -7.184 13.542 -0.574 1.00 77.38 86 PRO A CA 1
ATOM 639 C C . PRO A 1 86 ? -8.331 13.244 0.391 1.00 77.38 86 PRO A C 1
ATOM 641 O O . PRO A 1 86 ? -8.357 13.810 1.483 1.00 77.38 86 PRO A O 1
ATOM 644 N N . ALA A 1 87 ? -9.244 12.333 0.031 1.00 76.31 87 ALA A N 1
ATOM 645 C CA . ALA A 1 87 ? -10.348 11.913 0.891 1.00 76.31 87 ALA A CA 1
ATOM 646 C C . ALA A 1 87 ? -9.866 11.242 2.186 1.00 76.31 87 ALA A C 1
ATOM 648 O O . ALA A 1 87 ? -10.556 11.280 3.203 1.00 76.31 87 ALA A O 1
ATOM 649 N N . SER A 1 88 ? -8.662 10.667 2.168 1.00 74.94 88 SER A N 1
ATOM 650 C CA . SER A 1 88 ? -8.055 10.043 3.340 1.00 74.94 88 SER A CA 1
ATOM 651 C C . SER A 1 88 ? -7.606 11.088 4.363 1.00 74.94 88 SER A C 1
ATOM 653 O O . SER A 1 88 ? -7.585 10.785 5.544 1.00 74.94 88 SER A O 1
ATOM 655 N N . GLN A 1 89 ? -7.220 12.307 3.956 1.00 77.12 89 GLN A N 1
ATOM 656 C CA . GLN A 1 89 ? -6.702 13.370 4.845 1.00 77.12 89 GLN A CA 1
ATOM 657 C C . GLN A 1 89 ? -5.677 12.888 5.904 1.00 77.12 89 GLN A C 1
ATOM 659 O O . GLN A 1 89 ? -5.648 13.383 7.030 1.00 77.12 89 GLN A O 1
ATOM 664 N N . GLY A 1 90 ? -4.857 11.877 5.586 1.00 81.12 90 GLY A N 1
ATOM 665 C CA . GLY A 1 90 ? -3.934 11.269 6.556 1.00 81.12 90 GLY A CA 1
ATOM 666 C C . GLY A 1 90 ? -4.624 10.520 7.710 1.00 81.12 90 GLY A C 1
ATOM 667 O O . GLY A 1 90 ? -4.038 10.341 8.776 1.00 81.12 90 GLY A O 1
ATOM 668 N N . ARG A 1 91 ? -5.871 10.080 7.537 1.00 88.62 91 ARG A N 1
ATOM 669 C CA . ARG A 1 91 ? -6.676 9.354 8.521 1.00 88.62 91 ARG A CA 1
ATOM 670 C C . ARG A 1 91 ? -7.380 8.162 7.870 1.00 88.62 91 ARG A C 1
ATOM 672 O O . ARG A 1 91 ? -7.865 8.236 6.749 1.00 88.62 91 ARG A O 1
ATOM 679 N N . VAL A 1 92 ? -7.503 7.067 8.613 1.00 91.75 92 VAL A N 1
ATOM 680 C CA . VAL A 1 92 ? -8.349 5.928 8.235 1.00 91.75 92 VAL A CA 1
ATOM 681 C C . VAL A 1 92 ? -9.319 5.657 9.373 1.00 91.75 92 VAL A C 1
ATOM 683 O O . VAL A 1 92 ? -8.902 5.416 10.507 1.00 91.75 92 VAL A O 1
ATOM 686 N N . ALA A 1 93 ? -10.621 5.725 9.093 1.00 93.12 93 ALA A N 1
ATOM 687 C CA . ALA A 1 93 ? -11.655 5.406 10.076 1.00 93.12 93 ALA A CA 1
ATOM 688 C C . ALA A 1 93 ? -11.509 3.957 10.593 1.00 93.12 93 ALA A C 1
ATOM 690 O O . ALA A 1 93 ? -10.890 3.133 9.912 1.00 93.12 93 ALA A O 1
ATOM 691 N N . PRO A 1 94 ? -12.063 3.611 11.768 1.00 94.25 94 PRO A N 1
ATOM 692 C CA . PRO A 1 94 ? -12.175 2.214 12.190 1.00 94.25 94 PRO A CA 1
ATOM 693 C C . PRO A 1 94 ? -12.906 1.394 11.125 1.00 94.25 94 PRO A C 1
ATOM 695 O O . PRO A 1 94 ? -13.894 1.868 10.561 1.00 94.25 94 PRO A O 1
ATOM 698 N N . ARG A 1 95 ? -12.391 0.204 10.793 1.00 94.38 95 ARG A N 1
ATOM 699 C CA . ARG A 1 95 ? -12.851 -0.619 9.646 1.00 94.38 95 ARG A CA 1
ATOM 700 C C . ARG A 1 95 ? -12.842 0.083 8.278 1.00 94.38 95 ARG A C 1
ATOM 702 O O . ARG A 1 95 ? -13.386 -0.448 7.311 1.00 94.38 95 ARG A O 1
ATOM 709 N N . GLY A 1 96 ? -12.234 1.262 8.186 1.00 93.12 96 GLY A N 1
ATOM 710 C CA . GLY A 1 96 ? -12.149 2.058 6.971 1.00 93.12 96 GLY A CA 1
ATOM 711 C C . GLY A 1 96 ? -10.977 1.660 6.082 1.00 93.12 96 GLY A C 1
ATOM 712 O O . GLY A 1 96 ? -10.145 0.816 6.428 1.00 93.12 96 GLY A O 1
ATOM 713 N N . GLN A 1 97 ? -10.893 2.323 4.932 1.00 93.62 97 GLN A N 1
ATOM 714 C CA . GLN A 1 97 ? -9.781 2.177 4.003 1.00 93.62 97 GLN A CA 1
ATOM 715 C C . GLN A 1 97 ? -9.336 3.530 3.450 1.00 93.62 97 GLN A C 1
ATOM 717 O O . GLN A 1 97 ? -10.163 4.417 3.240 1.00 93.62 97 GLN A O 1
ATOM 722 N N . ALA A 1 98 ? -8.041 3.655 3.185 1.00 92.81 98 ALA A N 1
ATOM 723 C CA . ALA A 1 98 ? -7.441 4.744 2.429 1.00 92.81 98 ALA A CA 1
ATOM 724 C C . ALA A 1 98 ? -6.756 4.188 1.181 1.00 92.81 98 ALA A C 1
ATOM 726 O O . ALA A 1 98 ? -6.269 3.055 1.178 1.00 92.81 98 ALA A O 1
ATOM 727 N N . GLN A 1 99 ? -6.719 4.994 0.126 1.00 92.44 99 GLN A N 1
ATOM 728 C CA . GLN A 1 99 ? -6.038 4.657 -1.118 1.00 92.44 99 GLN A CA 1
ATOM 729 C C . GLN A 1 99 ? -4.842 5.576 -1.318 1.00 92.44 99 GLN A C 1
ATOM 731 O O . GLN A 1 99 ? -4.911 6.774 -1.053 1.00 92.44 99 GLN A O 1
ATOM 736 N N . ALA A 1 100 ? -3.752 5.019 -1.823 1.00 91.06 100 ALA A N 1
ATOM 737 C CA . ALA A 1 100 ? -2.638 5.784 -2.349 1.00 91.06 100 ALA A CA 1
ATOM 738 C C . ALA A 1 100 ? -2.229 5.231 -3.704 1.00 91.06 100 ALA A C 1
ATOM 740 O O . ALA A 1 100 ? -2.316 4.035 -3.964 1.00 91.06 100 ALA A O 1
ATOM 741 N N . ARG A 1 101 ? -1.763 6.115 -4.574 1.00 91.62 101 ARG A N 1
ATOM 742 C CA . ARG A 1 101 ? -1.200 5.768 -5.867 1.00 91.62 101 ARG A CA 1
ATOM 743 C C . ARG A 1 101 ? 0.294 6.032 -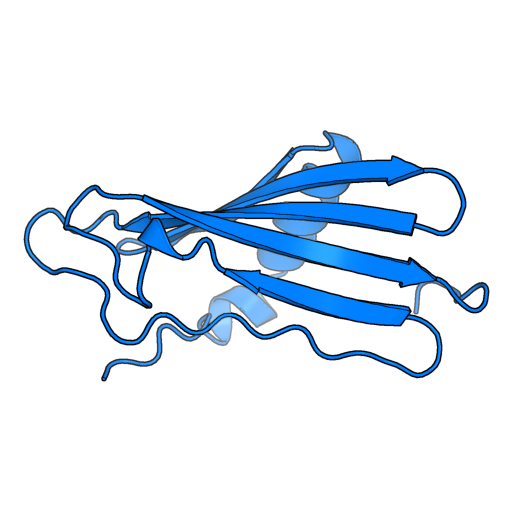5.825 1.00 91.62 101 ARG A C 1
ATOM 745 O O . ARG A 1 101 ? 0.710 7.145 -5.528 1.00 91.62 101 ARG A O 1
ATOM 752 N N . VAL A 1 102 ? 1.089 5.022 -6.137 1.00 90.69 102 VAL A N 1
ATOM 753 C CA . VAL A 1 102 ? 2.523 5.154 -6.377 1.00 90.69 102 VAL A CA 1
ATOM 754 C C . VAL A 1 102 ? 2.733 5.106 -7.882 1.00 90.69 102 VAL A C 1
ATOM 756 O O . VAL A 1 102 ? 2.394 4.119 -8.535 1.00 90.69 102 VAL A O 1
ATOM 759 N N . LEU A 1 103 ? 3.229 6.203 -8.436 1.00 90.31 103 LEU A N 1
ATOM 760 C CA . LEU A 1 103 ? 3.683 6.284 -9.815 1.00 90.31 103 LEU A CA 1
ATOM 761 C C . LEU A 1 103 ? 5.168 5.952 -9.828 1.00 90.31 103 LEU A C 1
ATOM 763 O O . LEU A 1 103 ? 5.930 6.526 -9.052 1.00 90.31 103 LEU A O 1
ATOM 767 N N . VAL A 1 104 ? 5.555 5.020 -10.686 1.00 89.94 104 VAL A N 1
ATOM 768 C CA . VAL A 1 104 ? 6.934 4.567 -10.840 1.00 89.94 104 VAL A CA 1
ATOM 769 C C . VAL A 1 104 ? 7.348 4.803 -12.282 1.00 89.94 104 VAL A C 1
ATOM 771 O O . VAL A 1 104 ? 6.628 4.422 -13.206 1.00 89.94 104 VAL A O 1
ATOM 774 N N . GLU A 1 105 ? 8.509 5.411 -12.469 1.00 90.81 105 GLU A N 1
ATOM 775 C CA . GLU A 1 105 ? 9.148 5.586 -13.765 1.00 90.81 105 GLU A CA 1
ATOM 776 C C . GLU A 1 105 ? 10.551 4.979 -13.713 1.00 90.81 105 GLU A C 1
ATOM 778 O O . GLU A 1 105 ? 11.354 5.305 -12.839 1.00 90.81 105 GLU A O 1
ATOM 783 N N . CYS A 1 106 ? 10.809 4.050 -14.626 1.00 86.62 106 CYS A N 1
ATOM 784 C CA . CYS A 1 106 ? 12.080 3.360 -14.771 1.00 86.62 106 CYS A CA 1
ATOM 785 C C . CYS A 1 106 ? 12.935 4.130 -15.780 1.00 86.62 106 CYS A C 1
ATOM 787 O O . CYS A 1 106 ? 12.589 4.192 -16.962 1.00 86.62 106 CYS A O 1
ATOM 789 N N . GLY A 1 107 ? 14.008 4.759 -15.299 1.00 80.19 107 GLY A N 1
ATOM 790 C CA . GLY A 1 107 ? 14.916 5.548 -16.133 1.00 80.19 107 GLY A CA 1
ATOM 791 C C . GLY A 1 107 ? 15.957 4.689 -16.846 1.00 80.19 107 GLY A C 1
ATOM 792 O O . GLY A 1 107 ? 16.294 4.952 -17.998 1.00 80.19 107 GLY A O 1
ATOM 793 N N . GLU A 1 108 ? 16.422 3.631 -16.183 1.00 75.44 108 GLU A N 1
ATOM 794 C CA . GLU A 1 108 ? 17.431 2.707 -16.696 1.00 75.44 108 GLU A CA 1
ATOM 795 C C . GLU A 1 108 ? 17.107 1.271 -16.278 1.00 75.44 108 GLU A C 1
ATOM 797 O O . GLU A 1 108 ? 16.468 1.033 -15.254 1.00 75.44 108 GLU A O 1
ATOM 802 N N . ALA A 1 109 ? 17.548 0.295 -17.072 1.00 70.81 109 ALA A N 1
ATOM 803 C CA . ALA A 1 109 ? 17.416 -1.105 -16.697 1.00 70.81 109 ALA A CA 1
ATOM 804 C C . ALA A 1 109 ? 18.309 -1.404 -15.483 1.00 70.81 109 ALA A C 1
ATOM 806 O O . ALA A 1 109 ? 19.516 -1.180 -15.528 1.00 70.81 109 ALA A O 1
ATOM 807 N N . PHE A 1 110 ? 17.723 -1.960 -14.428 1.00 69.25 110 PHE A N 1
ATOM 808 C CA . PHE A 1 110 ? 18.434 -2.427 -13.242 1.00 69.25 110 PHE A CA 1
ATOM 809 C C . PHE A 1 110 ? 18.312 -3.953 -13.144 1.00 69.25 110 PHE A C 1
ATOM 811 O O . PHE A 1 110 ? 17.297 -4.533 -13.534 1.00 69.25 110 PHE A O 1
ATOM 818 N N . ALA A 1 111 ? 19.370 -4.616 -12.677 1.00 57.03 111 ALA A N 1
ATOM 819 C CA . ALA A 1 111 ? 19.361 -6.057 -12.442 1.00 57.03 111 ALA A CA 1
ATOM 820 C C . ALA A 1 111 ? 18.795 -6.366 -11.047 1.00 57.03 111 ALA A C 1
ATOM 822 O O . ALA A 1 111 ? 19.036 -5.607 -10.109 1.00 57.03 111 ALA A O 1
ATOM 823 N N . ASP A 1 112 ?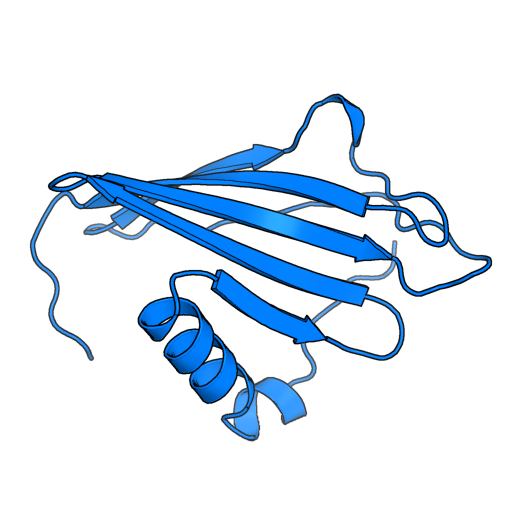 18.086 -7.493 -10.915 1.00 48.44 112 ASP A N 1
ATOM 824 C CA . ASP A 1 112 ? 17.741 -8.084 -9.615 1.00 48.44 112 ASP A CA 1
ATOM 825 C C . ASP A 1 112 ? 19.047 -8.369 -8.850 1.00 48.44 112 ASP A C 1
ATOM 827 O O . ASP A 1 112 ? 19.787 -9.289 -9.210 1.00 48.44 112 ASP A O 1
ATOM 831 N N . THR A 1 113 ? 19.352 -7.575 -7.824 1.00 41.19 113 THR A N 1
ATOM 832 C CA . THR A 1 113 ? 20.358 -7.919 -6.803 1.00 41.19 113 THR A CA 1
ATOM 833 C C . THR A 1 113 ? 19.702 -8.621 -5.628 1.00 41.19 113 THR A C 1
ATOM 835 O O . THR A 1 113 ? 18.714 -8.057 -5.101 1.00 41.19 113 THR A O 1
#

Foldseek 3Di:
DDDPDDDVCCVVVCVLVVQVVVCVVVQKGWNDDDQFWTWIWHWDDDDQKIKIKIKIFGQAQQDKQAQQDDDDDADPQKDKDKAWDVVCVRIADRRGITIMIIMIGGPDDDDDD

Secondary structure (DSSP, 8-state):
----PPPHHHHHTSHHHHHHHHHHHHSEEEEEE-SSEEEEEEEEEETTEEEEEEEEEE--SSPPEES--------SSEEEEEEE-GGGTTEE-TT-EEEEEEEEEE-S-----

InterPro domains:
  IPR008152 Clathrin adaptor, alpha/beta/gamma-adaptin, appendage, Ig-like subdomain [PF02883] (28-109)
  IPR013041 Clathrin adaptor, appendage, Ig-like subdomain superfamily [SSF49348] (12-111)

Sequence (113 aa):
GGVVGVSEEVIQSGRMRQWFIDAVKAGTGTLYEDGHVAVLAKQAFQAHKAQIMLLVRNLDPATPITNLNITAASTAELAMQVQLDPASQGRVAPRGQAQARVLVECGEAFADT

pLDDT: mean 81.39, std 14.5, range [30.38, 94.62]

Organism: NCBI:txid124430